Protein AF-A0A5J9WSH3-F1 (afdb_monomer_lite)

Sequence (120 aa):
MYEYEVQAMEIYSSETNKWILKESSWGTWWVLFMGRMTYLNGLLHFNIPYNAVASVDTNGESWRVTHVPPRGDDNRCVLLGASQGHLFYMDANDPCAELSIYVLEDQSSEQWTFQRTIRP

Foldseek 3Di:
DPFDFCQWDFAQDPVVRDTDIAGQPQPPDRFGAPPAWEDADQWIWGDGFQQKIWIAGRVRPDIDIAHAPPRDGDDAFPHWYDDPRKIWTWHQDPPQRKIWIWIDNDPVVSDIDTDDIDHD

InterPro domains:
  IPR055290 F-box protein At3g26010-like [PTHR35546] (8-118)

Secondary structure (DSSP, 8-state):
----B--EEEEEETTTTEEEEEE---TT---B--S-EEEETTEEEEEETTTEEEEEETTS--EEEEEPSSP-S---EEEEEEETTEEEEEEEETTTTEEEEEEE--TTTT--EEEEEE--

Organism: NCBI:txid38414

pLDDT: mean 87.15, std 9.61, range [50.91, 96.25]

Radius of gyration: 15.01 Å; chains: 1; bounding box: 34×36×44 Å

Structure (mmCIF, N/CA/C/O backbone):
data_AF-A0A5J9WSH3-F1
#
_entry.id   AF-A0A5J9WSH3-F1
#
loop_
_atom_site.group_PDB
_atom_site.id
_atom_site.type_symbol
_atom_site.label_atom_id
_atom_site.label_alt_id
_atom_site.label_comp_id
_atom_site.label_asym_id
_atom_site.label_entity_id
_atom_site.label_seq_id
_atom_site.pdbx_PDB_ins_code
_atom_site.Cartn_x
_atom_site.Cartn_y
_atom_site.Cartn_z
_atom_site.occupancy
_atom_site.B_iso_or_equiv
_atom_site.auth_seq_id
_atom_site.auth_comp_id
_atom_site.auth_asym_id
_atom_site.auth_atom_id
_atom_site.pdbx_PDB_model_num
ATOM 1 N N . MET A 1 1 ? -3.594 21.948 -8.178 1.00 51.53 1 MET A N 1
ATOM 2 C CA . MET A 1 1 ? -4.544 20.876 -7.810 1.00 51.53 1 MET A CA 1
ATOM 3 C C . MET A 1 1 ? -4.591 20.881 -6.292 1.00 51.53 1 MET A C 1
ATOM 5 O O . MET A 1 1 ? -3.526 21.029 -5.712 1.00 51.53 1 MET A O 1
ATOM 9 N N . TYR A 1 2 ? -5.759 20.869 -5.647 1.00 50.91 2 TYR A N 1
ATOM 10 C CA . TYR A 1 2 ? -5.788 20.764 -4.185 1.00 50.91 2 TYR A CA 1
ATOM 11 C C . TYR A 1 2 ? -5.362 19.342 -3.820 1.00 50.91 2 TYR A C 1
ATOM 13 O O . TYR A 1 2 ? -6.022 18.382 -4.209 1.00 50.91 2 TYR A O 1
ATOM 21 N N . GLU A 1 3 ? -4.214 19.217 -3.169 1.00 63.12 3 GLU A N 1
ATOM 22 C CA . GLU A 1 3 ? -3.707 17.949 -2.660 1.00 63.12 3 GLU A CA 1
ATOM 23 C C . GLU A 1 3 ? -4.434 17.662 -1.343 1.00 63.12 3 GLU A C 1
ATOM 25 O O . GLU A 1 3 ? -4.245 18.367 -0.353 1.00 63.12 3 GLU A O 1
ATOM 30 N N . TYR A 1 4 ? -5.349 16.689 -1.358 1.00 74.06 4 TYR A N 1
ATOM 31 C CA . TYR A 1 4 ? -6.102 16.290 -0.170 1.00 74.06 4 TYR A CA 1
ATOM 32 C C . TYR A 1 4 ? -5.399 15.119 0.510 1.00 74.06 4 TYR A C 1
ATOM 34 O O . TYR A 1 4 ? -5.387 14.000 -0.006 1.00 74.06 4 TYR A O 1
ATOM 42 N N . GLU A 1 5 ? -4.805 15.400 1.664 1.00 88.12 5 GLU A N 1
ATOM 43 C CA . GLU A 1 5 ? -4.179 14.402 2.524 1.00 88.12 5 GLU A CA 1
ATOM 44 C C . GLU A 1 5 ? -5.227 13.513 3.197 1.00 88.12 5 GLU A C 1
ATOM 46 O O . GLU A 1 5 ? -6.255 13.984 3.692 1.00 88.12 5 GLU A O 1
ATOM 51 N N . VAL A 1 6 ? -4.954 12.212 3.229 1.00 90.00 6 VAL A N 1
ATOM 52 C CA . VAL A 1 6 ? -5.768 11.226 3.937 1.00 90.00 6 VAL A CA 1
ATOM 53 C C . VAL A 1 6 ? -5.436 11.297 5.427 1.00 90.00 6 VAL A C 1
ATOM 55 O O . VAL A 1 6 ? -4.524 10.628 5.895 1.00 90.00 6 VAL A O 1
ATOM 58 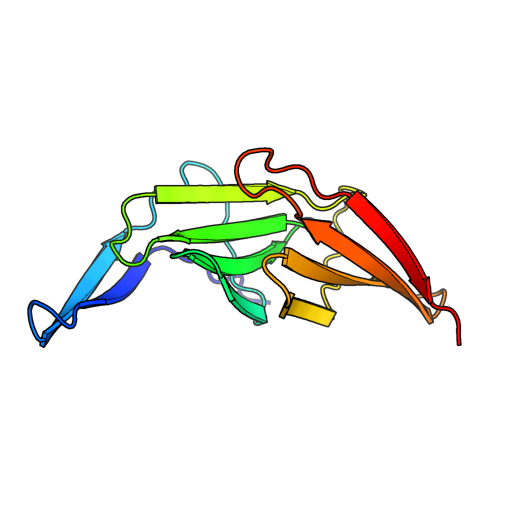N N . GLN A 1 7 ? -6.199 12.105 6.162 1.00 91.25 7 GLN A N 1
ATOM 59 C CA . GLN A 1 7 ? -6.049 12.301 7.613 1.00 91.25 7 GLN A CA 1
ATOM 60 C C . GLN A 1 7 ? -6.744 11.217 8.456 1.00 91.25 7 GLN A C 1
ATOM 62 O O . GLN A 1 7 ? -6.395 10.977 9.609 1.00 91.25 7 GLN A O 1
ATOM 67 N N . ALA A 1 8 ? -7.768 10.566 7.905 1.00 92.19 8 ALA A N 1
ATOM 68 C CA . ALA A 1 8 ? -8.513 9.514 8.585 1.00 92.19 8 ALA A CA 1
ATOM 69 C C . ALA A 1 8 ? -9.256 8.630 7.581 1.00 92.19 8 ALA A C 1
ATOM 71 O O . ALA A 1 8 ? -9.472 9.015 6.428 1.00 92.19 8 ALA A O 1
ATOM 72 N N . MET A 1 9 ? -9.672 7.452 8.038 1.00 91.94 9 MET A N 1
ATOM 73 C CA . MET A 1 9 ? -10.491 6.513 7.280 1.00 91.94 9 MET A CA 1
ATOM 74 C C . MET A 1 9 ? -11.669 6.049 8.131 1.00 91.94 9 MET A C 1
ATOM 76 O O . MET A 1 9 ? -11.507 5.708 9.301 1.00 91.94 9 MET A O 1
ATOM 80 N N . GLU A 1 10 ? -12.860 6.022 7.541 1.00 94.06 10 GLU A N 1
ATOM 81 C CA . GLU A 1 10 ? -14.012 5.356 8.142 1.00 94.06 10 GLU A CA 1
ATOM 82 C C . GLU A 1 10 ? -14.030 3.900 7.694 1.00 94.06 10 GLU A C 1
ATOM 84 O O . GLU A 1 10 ? -14.103 3.601 6.500 1.00 94.06 10 GLU A O 1
ATOM 89 N N . ILE A 1 11 ? -13.959 2.990 8.659 1.00 93.12 11 ILE A N 1
ATOM 90 C CA . ILE A 1 11 ? -13.912 1.556 8.403 1.00 93.12 11 ILE A CA 1
ATOM 91 C C . ILE A 1 11 ? -15.159 0.907 8.985 1.00 93.12 11 ILE A C 1
ATOM 93 O O . ILE A 1 11 ? -15.488 1.082 10.159 1.00 93.12 11 ILE A O 1
ATOM 97 N N . TYR A 1 12 ? -15.876 0.161 8.152 1.00 93.00 12 TYR A N 1
ATOM 98 C CA . TYR A 1 12 ? -17.063 -0.560 8.582 1.00 93.00 12 TYR A CA 1
ATOM 99 C C . TYR A 1 12 ? -16.685 -1.861 9.298 1.00 93.00 12 TYR A C 1
ATOM 101 O O . TYR A 1 12 ? -16.019 -2.723 8.727 1.00 93.00 12 TYR A O 1
ATOM 109 N N . SER A 1 13 ? -17.160 -2.027 10.533 1.00 90.94 13 SER A N 1
ATOM 110 C CA . SER A 1 13 ? -17.022 -3.254 11.318 1.00 90.94 13 SER A CA 1
ATOM 111 C C . SER A 1 13 ? -18.318 -4.058 11.259 1.00 90.94 13 SER A C 1
ATOM 113 O O . SER A 1 13 ? -19.346 -3.633 11.790 1.00 90.94 13 SER A O 1
ATOM 115 N N . SER A 1 14 ? -18.267 -5.251 10.664 1.00 90.81 14 SER A N 1
ATOM 116 C CA . SER A 1 14 ? -19.401 -6.187 10.650 1.00 90.81 14 SER A CA 1
ATOM 117 C C . SER A 1 14 ? -19.700 -6.782 12.029 1.00 90.81 14 SER A C 1
ATOM 119 O O . SER A 1 14 ? -20.832 -7.169 12.297 1.00 90.81 14 SER A O 1
ATOM 121 N N . GLU A 1 15 ? -18.707 -6.839 12.920 1.00 92.50 15 GLU A N 1
ATOM 122 C CA . GLU A 1 15 ? -18.877 -7.331 14.295 1.00 92.50 15 GLU A CA 1
ATOM 123 C C . GLU A 1 15 ? -19.760 -6.393 15.121 1.00 92.50 15 GLU A C 1
ATOM 125 O O . GLU A 1 15 ? -20.644 -6.829 15.858 1.00 92.50 15 GLU A O 1
ATOM 130 N N . THR A 1 16 ? -19.538 -5.086 14.975 1.00 93.50 16 THR A N 1
ATOM 131 C CA . THR A 1 16 ? -20.264 -4.053 15.727 1.00 93.50 16 THR A CA 1
ATOM 132 C C . THR A 1 16 ? -21.398 -3.409 14.929 1.00 93.50 16 THR A C 1
ATOM 134 O O . THR A 1 16 ? -22.196 -2.667 15.505 1.00 93.50 16 THR A O 1
ATOM 137 N N . ASN A 1 17 ? -21.490 -3.703 13.626 1.00 95.38 17 ASN A N 1
ATOM 138 C CA . ASN A 1 17 ? -22.390 -3.088 12.645 1.00 95.38 17 ASN A CA 1
ATOM 139 C C . ASN A 1 17 ? -22.298 -1.553 12.607 1.00 95.38 17 ASN A C 1
ATOM 141 O O . ASN A 1 17 ? -23.308 -0.860 12.462 1.00 95.38 17 ASN A O 1
ATOM 145 N N . LYS A 1 18 ? -21.089 -1.008 12.767 1.00 95.81 18 LYS A N 1
ATOM 146 C CA . LYS A 1 18 ? -20.834 0.438 12.834 1.00 95.81 18 LYS A CA 1
ATOM 147 C C . LYS A 1 18 ? -19.657 0.836 11.956 1.00 95.81 18 LYS A C 1
ATOM 149 O O . LYS A 1 18 ? -18.729 0.058 11.752 1.00 95.81 18 LYS A O 1
ATOM 154 N N . TRP A 1 19 ? -19.692 2.081 11.493 1.00 95.81 19 TRP A N 1
ATOM 155 C CA . TRP A 1 19 ? -18.521 2.763 10.955 1.00 95.81 19 TRP A CA 1
ATOM 156 C C . TRP A 1 19 ? -17.665 3.270 12.111 1.00 95.81 19 TRP A C 1
ATOM 158 O O . TRP A 1 19 ? -18.178 3.868 13.059 1.00 95.81 19 TRP A O 1
ATOM 168 N N . ILE A 1 20 ? -16.370 2.992 12.043 1.00 94.31 20 ILE A N 1
ATOM 169 C CA . ILE A 1 20 ? -15.380 3.391 13.036 1.00 94.31 20 ILE A CA 1
ATOM 170 C C . ILE A 1 20 ? -14.406 4.328 12.337 1.00 94.31 20 ILE A C 1
ATOM 172 O O . ILE A 1 20 ? -13.747 3.937 11.375 1.00 94.31 20 ILE A O 1
ATOM 176 N N . LEU A 1 21 ? -14.321 5.565 12.820 1.00 95.06 21 LEU A N 1
ATOM 177 C CA . LEU A 1 21 ? -13.325 6.518 12.351 1.00 95.06 21 LEU A CA 1
ATOM 178 C C . LEU A 1 21 ? -11.960 6.150 12.941 1.00 95.06 21 LEU A C 1
ATOM 180 O O . LEU A 1 21 ? -11.822 6.000 14.158 1.00 95.06 21 LEU A O 1
ATOM 184 N N . LYS A 1 22 ? -10.958 6.011 12.077 1.00 94.19 22 LYS A N 1
ATOM 185 C CA . LYS A 1 22 ? -9.566 5.751 12.440 1.00 94.19 22 LYS A CA 1
ATOM 186 C C . LYS A 1 22 ? -8.693 6.852 11.865 1.00 94.19 22 LYS A C 1
ATOM 188 O O . LYS A 1 22 ? -8.640 7.029 10.650 1.00 94.19 22 LYS A O 1
ATOM 193 N N . GLU A 1 23 ? -8.027 7.593 12.740 1.00 93.31 23 GLU A N 1
ATOM 194 C CA . GLU A 1 23 ? -7.030 8.579 12.327 1.00 93.31 23 GLU A CA 1
ATOM 195 C C . GLU A 1 23 ? -5.856 7.871 11.654 1.00 93.31 23 GLU A C 1
ATOM 197 O O . GLU A 1 23 ? -5.426 6.792 12.080 1.00 93.31 23 GLU A O 1
ATOM 202 N N . SER A 1 24 ? -5.348 8.467 10.579 1.00 89.19 24 SER A N 1
ATOM 203 C CA . SER A 1 24 ? -4.215 7.904 9.866 1.00 89.19 24 SER A CA 1
ATOM 204 C C . SER A 1 24 ? -2.991 7.880 10.769 1.00 89.19 24 SER A C 1
ATOM 206 O O . SER A 1 24 ? -2.573 8.914 11.285 1.00 89.19 24 SER A O 1
ATOM 208 N N . SER A 1 25 ? -2.369 6.713 10.900 1.00 90.81 25 SER A N 1
ATOM 209 C CA . SER A 1 25 ? -1.097 6.561 11.619 1.00 90.81 25 SER A CA 1
ATOM 210 C C . SER A 1 25 ? 0.064 6.332 10.656 1.00 90.81 25 SER A C 1
ATOM 212 O O . SER A 1 25 ? 1.023 5.627 10.952 1.00 90.81 25 SER A O 1
ATOM 214 N N . TRP A 1 26 ? -0.020 6.982 9.494 1.00 87.31 26 TRP A N 1
ATOM 215 C CA . TRP A 1 26 ? 0.998 6.986 8.451 1.00 87.31 26 TRP A CA 1
ATOM 216 C C . TRP A 1 26 ? 2.307 7.680 8.860 1.00 87.31 26 TRP A C 1
ATOM 218 O O . TRP A 1 26 ? 3.263 7.692 8.096 1.00 87.31 26 TRP A O 1
ATOM 228 N N . GLY A 1 27 ? 2.393 8.245 10.065 1.00 81.69 27 GLY A N 1
ATOM 229 C CA . GLY A 1 27 ? 3.578 8.957 10.533 1.00 81.69 27 GLY A CA 1
ATOM 230 C C . GLY A 1 27 ? 3.790 10.257 9.757 1.00 81.69 27 GLY A C 1
ATOM 231 O O . GLY A 1 27 ? 2.869 11.049 9.610 1.00 81.69 27 GLY A O 1
ATOM 232 N N . THR A 1 28 ? 5.011 10.489 9.273 1.00 77.38 28 THR A N 1
ATOM 233 C CA . THR A 1 28 ? 5.388 11.711 8.538 1.00 77.38 28 THR A CA 1
ATOM 234 C C . THR A 1 28 ? 5.124 11.625 7.032 1.00 77.38 28 THR A C 1
ATOM 236 O O . THR A 1 28 ? 5.580 12.490 6.285 1.00 77.38 28 THR A O 1
ATOM 239 N N . TRP A 1 29 ? 4.475 10.560 6.558 1.00 80.19 29 TRP A N 1
ATOM 240 C CA . TRP A 1 29 ? 4.215 10.363 5.135 1.00 80.19 29 TRP A CA 1
ATOM 241 C C . TRP A 1 29 ? 2.999 11.174 4.685 1.00 80.19 29 TRP A C 1
ATOM 243 O O . TRP A 1 29 ? 1.900 10.973 5.194 1.00 80.19 29 TRP A O 1
ATOM 253 N N . TRP A 1 30 ? 3.181 12.025 3.671 1.00 81.75 30 TRP A N 1
ATOM 254 C CA . TRP A 1 30 ? 2.070 12.681 2.979 1.00 81.75 30 TRP A CA 1
ATOM 255 C C . TRP A 1 30 ? 1.320 11.673 2.111 1.00 81.75 30 TRP A C 1
ATOM 257 O O . TRP A 1 30 ? 1.696 11.384 0.972 1.00 81.75 30 TRP A O 1
ATOM 267 N N . VAL A 1 31 ? 0.253 11.116 2.671 1.00 90.06 31 VAL A N 1
ATOM 268 C CA . VAL A 1 31 ? -0.581 10.122 1.999 1.00 90.06 31 VAL A CA 1
ATOM 269 C C . VAL A 1 31 ? -1.693 10.835 1.240 1.00 90.06 31 VAL A C 1
ATOM 271 O O . VAL A 1 31 ? -2.689 11.266 1.814 1.00 90.06 31 VAL A O 1
ATOM 274 N N . LEU A 1 32 ? -1.513 10.956 -0.074 1.00 90.38 32 LEU A N 1
ATOM 275 C CA . LEU A 1 32 ? -2.479 11.558 -0.994 1.00 90.38 32 LEU A CA 1
ATOM 276 C C . LEU A 1 32 ? -3.149 10.452 -1.813 1.00 90.38 32 LEU A C 1
ATOM 278 O O . LEU A 1 32 ? -2.478 9.746 -2.565 1.00 90.38 32 LEU A O 1
ATOM 282 N N . PHE A 1 33 ? -4.467 10.287 -1.683 1.00 89.56 33 PHE A N 1
ATOM 283 C CA . PHE A 1 33 ? -5.186 9.275 -2.459 1.00 89.56 33 PHE A CA 1
ATOM 284 C C . PHE A 1 33 ? -5.283 9.686 -3.929 1.00 89.56 33 PHE A C 1
ATOM 286 O O . PHE A 1 33 ? -5.855 10.723 -4.264 1.00 89.56 33 PHE A O 1
ATOM 293 N N . MET A 1 34 ? -4.760 8.842 -4.818 1.00 87.62 34 MET A N 1
ATOM 294 C CA . MET A 1 34 ? -4.664 9.139 -6.252 1.00 87.62 34 MET A CA 1
ATOM 295 C C . MET A 1 34 ? -5.686 8.361 -7.101 1.00 87.62 34 MET A C 1
ATOM 297 O O . MET A 1 34 ? -5.591 8.321 -8.328 1.00 87.62 34 MET A O 1
ATOM 301 N N . GLY A 1 35 ? -6.707 7.773 -6.468 1.00 88.44 35 GLY A N 1
ATOM 302 C CA . GLY A 1 35 ? -7.876 7.234 -7.167 1.00 88.44 35 GLY A CA 1
ATOM 303 C C . GLY A 1 35 ? -7.782 5.771 -7.606 1.00 88.44 35 GLY A C 1
ATOM 304 O O . GLY A 1 35 ? -8.678 5.310 -8.318 1.00 88.44 35 GLY A O 1
ATOM 305 N N . ARG A 1 36 ? -6.733 5.024 -7.237 1.00 92.00 36 ARG A N 1
ATOM 306 C CA . ARG A 1 36 ? -6.645 3.569 -7.456 1.00 92.00 36 ARG A CA 1
ATOM 307 C C . ARG A 1 36 ? -6.535 2.853 -6.125 1.00 92.00 36 ARG A C 1
ATOM 309 O O . ARG A 1 36 ? -5.688 3.196 -5.308 1.00 92.00 36 ARG A O 1
ATOM 316 N N . MET A 1 37 ? -7.377 1.844 -5.929 1.00 94.56 37 MET A N 1
ATOM 317 C CA . MET A 1 37 ? -7.358 1.012 -4.734 1.00 94.56 37 MET A CA 1
ATOM 318 C C . MET A 1 37 ? -7.753 -0.426 -5.046 1.00 94.56 37 MET A C 1
ATOM 320 O O . MET A 1 37 ? -8.498 -0.684 -5.990 1.00 94.56 37 MET A O 1
ATOM 324 N N . THR A 1 38 ? -7.273 -1.351 -4.228 1.00 96.25 38 THR A N 1
ATOM 325 C CA . THR A 1 38 ? -7.630 -2.767 -4.286 1.00 96.25 38 THR A CA 1
ATOM 326 C C . THR A 1 38 ? -7.501 -3.389 -2.904 1.00 96.25 38 THR A C 1
ATOM 328 O O . THR A 1 38 ? -6.748 -2.904 -2.062 1.00 96.25 38 THR A O 1
ATOM 331 N N . TYR A 1 39 ? -8.214 -4.485 -2.677 1.00 94.69 39 TYR A N 1
ATOM 332 C CA . TYR A 1 39 ? -8.129 -5.251 -1.440 1.00 94.69 39 TYR A CA 1
ATOM 333 C C . TYR A 1 39 ? -7.356 -6.551 -1.667 1.00 94.69 39 TYR A C 1
ATOM 335 O O . TYR A 1 39 ? -7.597 -7.240 -2.661 1.00 94.69 39 TYR A O 1
ATOM 343 N N . LEU A 1 40 ? -6.433 -6.886 -0.765 1.00 94.69 40 LEU A N 1
ATOM 344 C CA . LEU A 1 40 ? -5.668 -8.134 -0.800 1.00 94.69 40 LEU A CA 1
ATOM 345 C C . LEU A 1 40 ? -5.139 -8.479 0.599 1.00 94.69 40 LEU A C 1
ATOM 347 O O . LEU A 1 40 ? -4.645 -7.610 1.306 1.00 94.69 40 LEU A O 1
ATOM 351 N N . ASN A 1 41 ? -5.207 -9.756 0.988 1.00 91.06 41 ASN A N 1
ATOM 352 C CA . ASN A 1 41 ? -4.619 -10.293 2.227 1.00 91.06 41 ASN A CA 1
ATOM 353 C C . ASN A 1 41 ? -4.933 -9.484 3.503 1.00 91.06 41 ASN A C 1
ATOM 355 O O . ASN A 1 41 ? -4.051 -9.250 4.324 1.00 91.06 41 ASN A O 1
ATOM 359 N N . GLY A 1 42 ? -6.186 -9.056 3.682 1.00 91.56 42 GLY A N 1
ATOM 360 C CA . GLY A 1 42 ? -6.588 -8.329 4.893 1.00 91.56 42 GLY A CA 1
ATOM 361 C C . GLY A 1 42 ? -6.372 -6.818 4.834 1.00 91.56 42 GLY A C 1
ATOM 362 O O . GLY A 1 42 ? -6.672 -6.133 5.808 1.00 91.56 42 GLY A O 1
ATOM 363 N N . LEU A 1 43 ? -5.871 -6.288 3.716 1.00 94.06 43 LEU A N 1
ATOM 364 C CA . LEU A 1 43 ? -5.458 -4.895 3.611 1.00 94.06 43 LEU A CA 1
ATOM 365 C C . LEU A 1 43 ? -6.095 -4.203 2.413 1.00 94.06 43 LEU A C 1
ATOM 367 O O . LEU A 1 43 ? -6.220 -4.765 1.321 1.00 94.06 43 LEU A O 1
ATOM 371 N N . LEU A 1 44 ? -6.452 -2.942 2.619 1.00 95.00 44 LEU A N 1
ATOM 372 C CA . LEU A 1 44 ? -6.768 -2.009 1.554 1.00 95.00 44 LEU A CA 1
ATOM 373 C C . LEU A 1 44 ? -5.472 -1.348 1.089 1.00 95.00 44 LEU A C 1
ATOM 375 O O . LEU A 1 44 ? -4.813 -0.664 1.867 1.00 95.00 44 LEU A O 1
ATOM 379 N N . HIS A 1 45 ? -5.142 -1.524 -0.183 1.00 95.25 45 HIS A N 1
ATOM 380 C CA . HIS A 1 45 ? -4.003 -0.900 -0.843 1.00 95.25 45 HIS A CA 1
ATOM 381 C C . HIS A 1 45 ? -4.490 0.219 -1.753 1.00 95.25 45 HIS A C 1
ATOM 383 O O . HIS A 1 45 ? -5.462 0.024 -2.485 1.00 95.25 45 HIS A O 1
ATOM 389 N N . PHE A 1 46 ? -3.806 1.358 -1.773 1.00 94.19 46 PHE A N 1
ATOM 390 C CA . PHE A 1 46 ? -4.100 2.439 -2.707 1.00 94.19 46 PHE A CA 1
ATOM 391 C C . PHE A 1 46 ? -2.848 3.194 -3.144 1.00 94.19 46 PHE A C 1
ATOM 393 O O . PHE A 1 46 ? -1.860 3.271 -2.411 1.00 94.19 46 PHE A O 1
ATOM 400 N N . ASN A 1 47 ? -2.879 3.729 -4.365 1.00 92.69 47 ASN A N 1
ATOM 401 C CA . ASN A 1 47 ? -1.736 4.447 -4.911 1.00 92.69 47 ASN A CA 1
ATOM 402 C C . ASN A 1 47 ? -1.636 5.856 -4.314 1.00 92.69 47 ASN A C 1
ATOM 404 O O . ASN A 1 47 ? -2.641 6.552 -4.130 1.00 92.69 47 ASN A O 1
ATOM 408 N N . ILE A 1 48 ? -0.399 6.257 -4.047 1.00 91.12 48 ILE A N 1
ATOM 409 C CA . ILE A 1 48 ? -0.019 7.587 -3.574 1.00 91.12 48 ILE A CA 1
ATOM 410 C C . ILE A 1 48 ? 1.079 8.153 -4.499 1.00 91.12 48 ILE A C 1
ATOM 412 O O . ILE A 1 48 ? 1.566 7.428 -5.373 1.00 91.12 48 ILE A O 1
ATOM 416 N N . PRO A 1 49 ? 1.458 9.436 -4.374 1.00 87.56 49 PRO A N 1
ATOM 417 C CA . PRO A 1 49 ? 2.559 10.021 -5.136 1.00 87.56 49 PRO A CA 1
ATOM 418 C C . PRO A 1 49 ? 3.896 9.300 -4.953 1.00 87.56 49 PRO A C 1
ATOM 420 O O . PRO A 1 49 ? 4.074 8.494 -4.041 1.00 87.56 49 PRO A O 1
ATOM 423 N N . TYR A 1 50 ? 4.856 9.652 -5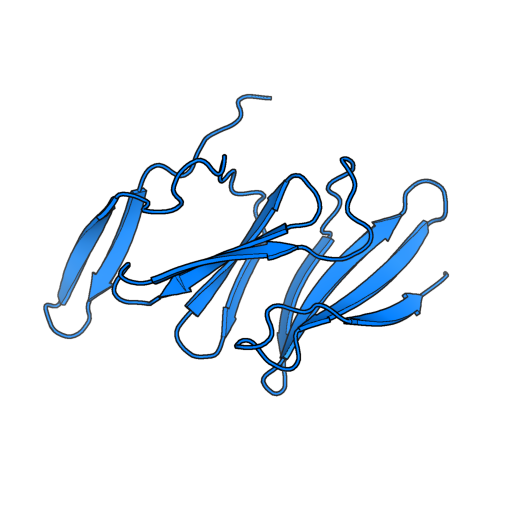.808 1.00 86.31 50 TYR A N 1
ATOM 424 C CA . TYR A 1 50 ? 6.239 9.173 -5.739 1.00 86.31 50 TYR A CA 1
ATOM 425 C C . TYR A 1 50 ? 6.399 7.654 -5.921 1.00 86.31 50 TYR A C 1
ATOM 427 O O . TYR A 1 50 ? 7.214 7.022 -5.239 1.00 86.31 50 TYR A O 1
ATOM 435 N N . ASN A 1 51 ? 5.603 7.067 -6.829 1.00 88.81 51 ASN A N 1
ATOM 436 C CA . ASN A 1 51 ? 5.568 5.629 -7.110 1.00 88.81 51 ASN A CA 1
ATOM 437 C C . ASN A 1 51 ? 5.486 4.803 -5.827 1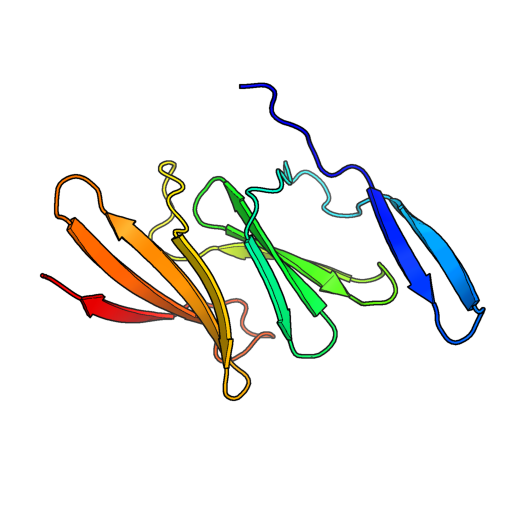.00 88.81 51 ASN A C 1
ATOM 439 O O . ASN A 1 51 ? 6.347 3.975 -5.533 1.00 88.81 51 ASN A O 1
ATOM 443 N N . ALA A 1 52 ? 4.463 5.069 -5.021 1.00 90.56 52 ALA A N 1
ATOM 444 C CA . ALA A 1 52 ? 4.269 4.382 -3.760 1.00 90.56 52 ALA A CA 1
ATOM 445 C C . ALA A 1 52 ? 2.823 3.923 -3.570 1.00 90.56 52 ALA A C 1
ATOM 447 O O . ALA A 1 52 ? 1.876 4.409 -4.195 1.00 90.56 52 ALA A O 1
ATOM 448 N N . VAL A 1 53 ? 2.672 2.940 -2.691 1.00 93.31 53 VAL A N 1
ATOM 449 C CA . VAL A 1 53 ? 1.397 2.329 -2.332 1.00 93.31 53 VAL A CA 1
ATOM 450 C C . VAL A 1 53 ? 1.265 2.348 -0.819 1.00 93.31 53 VAL A C 1
ATOM 452 O O . VAL A 1 53 ? 2.083 1.760 -0.107 1.00 93.31 53 VAL A O 1
ATOM 455 N N . ALA A 1 54 ? 0.213 3.003 -0.339 1.00 94.38 54 ALA A N 1
ATOM 456 C CA . ALA A 1 54 ? -0.205 2.959 1.052 1.00 94.38 54 ALA A CA 1
ATOM 457 C C . ALA A 1 54 ? -1.130 1.752 1.270 1.00 94.38 54 ALA A C 1
ATOM 459 O O . ALA A 1 54 ? -1.954 1.426 0.416 1.00 94.38 54 ALA A O 1
ATOM 460 N N . SER A 1 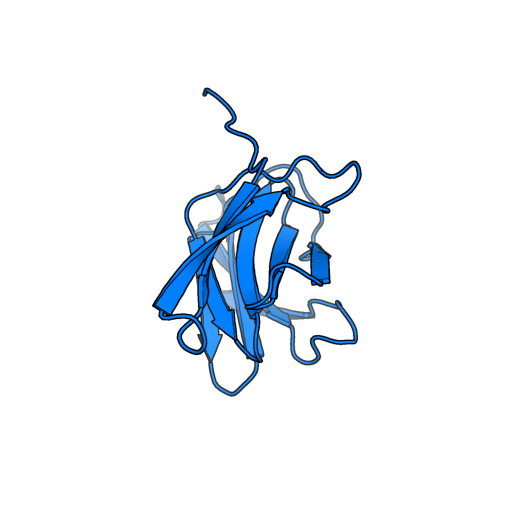55 ? -0.970 1.066 2.401 1.00 94.88 55 SER A N 1
ATOM 461 C CA . SER A 1 55 ? -1.761 -0.108 2.792 1.00 94.88 55 SER A CA 1
ATOM 462 C C . SER A 1 55 ? -2.243 -0.069 4.248 1.00 94.88 55 SER A C 1
ATOM 464 O O . SER A 1 55 ? -1.421 -0.019 5.162 1.00 94.88 55 SER A O 1
ATOM 466 N N . VAL A 1 56 ? -3.548 -0.182 4.478 1.00 94.31 56 VAL A N 1
ATOM 467 C CA . VAL A 1 56 ? -4.154 -0.196 5.823 1.00 94.31 56 VAL A CA 1
ATOM 468 C C . VAL A 1 56 ? -4.940 -1.482 6.064 1.00 94.31 56 VAL A C 1
ATOM 470 O O . VAL A 1 56 ? -5.555 -2.001 5.131 1.00 94.31 56 VAL A O 1
ATOM 473 N N . ASP A 1 57 ? -4.933 -2.012 7.288 1.00 93.69 57 ASP A N 1
ATOM 474 C CA . ASP A 1 57 ? -5.767 -3.173 7.639 1.00 93.69 57 ASP A CA 1
ATOM 475 C C . ASP A 1 57 ? -7.230 -2.820 7.910 1.00 93.69 57 ASP A C 1
ATOM 477 O O . ASP A 1 57 ? -7.614 -1.661 8.069 1.00 93.69 57 ASP A O 1
ATOM 481 N N . THR A 1 58 ? -8.073 -3.850 7.956 1.00 90.19 58 THR A N 1
ATOM 482 C CA . THR A 1 58 ? -9.518 -3.710 8.190 1.00 90.19 58 THR A CA 1
ATOM 483 C C . THR A 1 58 ? -9.887 -3.191 9.579 1.00 90.19 58 THR A C 1
ATOM 485 O O . THR A 1 58 ? -11.056 -2.906 9.816 1.00 90.19 58 THR A O 1
ATOM 488 N N . ASN A 1 59 ? -8.936 -3.073 10.500 1.00 91.12 59 ASN A N 1
ATOM 489 C CA . ASN A 1 59 ? -9.142 -2.513 11.833 1.00 91.12 59 ASN A CA 1
ATOM 490 C C . ASN A 1 59 ? -8.542 -1.099 11.963 1.00 91.12 59 ASN A C 1
ATOM 492 O O . ASN A 1 59 ? -8.767 -0.426 12.976 1.00 91.12 59 ASN A O 1
ATOM 496 N N . GLY A 1 60 ? -7.797 -0.629 10.956 1.00 91.44 60 GLY A N 1
ATOM 497 C CA . GLY A 1 60 ? -7.020 0.606 11.001 1.00 91.44 60 GLY A CA 1
ATOM 498 C C . GLY A 1 60 ? -5.901 0.566 12.043 1.00 91.44 60 GLY A C 1
ATOM 499 O O . GLY A 1 60 ? -5.657 1.578 12.703 1.00 91.44 60 GLY A O 1
ATOM 500 N N . GLU A 1 61 ? -5.275 -0.591 12.262 1.00 91.75 61 GLU A N 1
ATOM 501 C CA . GLU A 1 61 ? -4.238 -0.789 13.293 1.00 91.75 61 GLU A CA 1
ATOM 502 C C . GLU A 1 61 ? -2.820 -0.795 12.707 1.00 91.75 61 GLU A C 1
ATOM 504 O O . GLU A 1 61 ? -1.879 -0.297 13.326 1.00 91.75 61 GLU A O 1
ATOM 509 N N . SER A 1 62 ? -2.673 -1.294 11.486 1.00 91.56 62 SER A N 1
ATOM 510 C CA . SER A 1 62 ? -1.440 -1.357 10.717 1.00 91.56 62 SER A CA 1
ATOM 511 C C . SER A 1 62 ? -1.532 -0.460 9.492 1.00 91.56 62 SER A C 1
ATOM 513 O O . SER A 1 62 ? -2.477 -0.540 8.705 1.00 91.56 62 SER A O 1
ATOM 515 N N . TRP A 1 63 ? -0.514 0.381 9.333 1.00 92.44 63 TRP A N 1
ATOM 516 C CA . TRP A 1 63 ? -0.392 1.364 8.267 1.00 92.44 63 TRP A CA 1
ATOM 517 C C . TRP A 1 63 ? 1.039 1.263 7.709 1.00 92.44 63 TRP A C 1
ATOM 519 O O . TRP A 1 63 ? 2.001 1.548 8.420 1.00 92.44 63 TRP A O 1
ATOM 529 N N . ARG A 1 64 ? 1.202 0.820 6.452 1.00 91.88 64 ARG A N 1
ATOM 530 C CA . ARG A 1 64 ? 2.511 0.703 5.751 1.00 91.88 64 ARG A CA 1
ATOM 531 C C . ARG A 1 64 ? 2.587 1.268 4.318 1.00 91.88 64 ARG A C 1
ATOM 533 O O . ARG A 1 64 ? 1.651 1.135 3.526 1.00 91.88 64 ARG A O 1
ATOM 540 N N . VAL A 1 65 ? 3.688 1.956 4.016 1.00 92.62 65 VAL A N 1
ATOM 541 C CA . VAL A 1 65 ? 3.962 2.543 2.697 1.00 92.62 65 VAL A CA 1
ATOM 542 C C . VAL A 1 65 ? 5.047 1.714 2.033 1.00 92.62 65 VAL A C 1
ATOM 544 O O . VAL A 1 65 ? 6.120 1.533 2.597 1.00 92.62 65 VAL A O 1
ATOM 547 N N . THR A 1 66 ? 4.775 1.238 0.822 1.00 92.44 66 THR A N 1
ATOM 548 C CA . THR A 1 66 ? 5.747 0.498 0.008 1.00 92.44 66 THR A CA 1
ATOM 549 C C . THR A 1 66 ? 6.072 1.285 -1.254 1.00 92.44 66 THR A C 1
ATOM 551 O O . THR A 1 66 ? 5.197 1.943 -1.816 1.00 92.44 66 THR A O 1
ATOM 554 N N . HIS A 1 67 ? 7.326 1.232 -1.700 1.00 90.50 67 HIS A N 1
ATOM 555 C CA . HIS A 1 67 ? 7.783 1.961 -2.883 1.00 90.50 67 HIS A CA 1
ATOM 556 C C . HIS A 1 67 ? 7.946 1.027 -4.076 1.00 90.50 67 HIS A C 1
ATOM 558 O O . HIS A 1 67 ? 8.607 -0.008 -3.979 1.00 90.50 67 HIS A O 1
ATOM 564 N N . VAL A 1 68 ? 7.409 1.448 -5.213 1.00 90.75 68 VAL A N 1
ATOM 565 C CA . VAL A 1 68 ? 7.533 0.784 -6.504 1.00 90.75 68 VAL A CA 1
ATOM 566 C C . VAL A 1 68 ? 8.741 1.376 -7.242 1.00 90.75 68 VAL A C 1
ATOM 568 O O . VAL A 1 68 ? 8.845 2.597 -7.370 1.00 90.75 68 VAL A O 1
ATOM 571 N N . PRO A 1 69 ? 9.704 0.560 -7.698 1.00 86.06 69 PRO A N 1
ATOM 572 C CA . PRO A 1 69 ? 10.812 1.044 -8.510 1.00 86.06 69 PRO A CA 1
ATOM 573 C C . PRO A 1 69 ? 10.342 1.380 -9.940 1.00 86.06 69 PRO A C 1
ATOM 575 O O . PRO A 1 69 ? 9.416 0.745 -10.419 1.00 86.06 69 PRO A O 1
ATOM 578 N N . PRO A 1 70 ? 11.004 2.295 -10.666 1.00 79.25 70 PRO A N 1
ATOM 579 C CA . PRO A 1 70 ? 11.956 3.258 -10.137 1.00 79.25 70 PRO A CA 1
ATOM 580 C C . PRO A 1 70 ? 11.240 4.268 -9.232 1.00 79.25 70 PRO A C 1
ATOM 582 O O . PRO A 1 70 ? 10.133 4.719 -9.523 1.00 79.25 70 PRO A O 1
ATOM 585 N N . ARG A 1 71 ? 11.903 4.657 -8.139 1.00 72.31 71 ARG A N 1
ATOM 586 C CA . ARG A 1 71 ? 11.442 5.798 -7.344 1.00 72.31 71 ARG A CA 1
ATOM 587 C C . ARG A 1 71 ? 11.550 7.041 -8.220 1.00 72.31 71 ARG A C 1
ATOM 589 O O . ARG A 1 71 ? 12.621 7.302 -8.765 1.00 72.31 71 ARG A O 1
ATOM 596 N N . GLY A 1 72 ? 10.461 7.772 -8.371 1.00 67.19 72 GLY A N 1
ATOM 597 C CA . GLY A 1 72 ? 10.416 8.945 -9.227 1.00 67.19 72 GLY A CA 1
ATOM 598 C C . GLY A 1 72 ? 9.202 9.799 -8.918 1.00 67.19 72 GLY A C 1
ATOM 599 O O . GLY A 1 72 ? 8.255 9.332 -8.291 1.00 67.19 72 GLY A O 1
ATOM 600 N N . ASP A 1 73 ? 9.259 11.049 -9.363 1.00 64.69 73 ASP A N 1
ATOM 601 C CA . ASP A 1 73 ? 8.261 12.067 -9.032 1.00 64.69 73 ASP A CA 1
ATOM 602 C C . ASP A 1 73 ? 7.068 12.080 -10.007 1.00 64.69 73 ASP A C 1
ATOM 604 O O . ASP A 1 73 ? 6.051 12.710 -9.723 1.00 64.69 73 ASP A O 1
ATOM 608 N N . ASP A 1 74 ? 7.161 11.370 -11.140 1.00 67.25 74 ASP A N 1
ATOM 609 C CA . ASP A 1 74 ? 6.075 11.272 -12.124 1.00 67.25 74 ASP A CA 1
ATOM 610 C C . ASP A 1 74 ? 5.149 10.104 -11.756 1.00 67.25 74 ASP A C 1
ATOM 612 O O . ASP A 1 74 ? 5.421 8.943 -12.057 1.00 67.25 74 ASP A O 1
ATOM 616 N N . ASN A 1 75 ? 4.074 10.408 -11.025 1.00 65.25 75 ASN A N 1
ATOM 617 C CA . ASN A 1 75 ? 3.088 9.409 -10.632 1.00 65.25 75 ASN A CA 1
ATOM 618 C C . ASN A 1 75 ? 2.081 9.168 -11.760 1.00 65.25 75 ASN A C 1
ATOM 620 O O . ASN A 1 75 ? 1.122 9.932 -11.918 1.00 65.25 75 ASN A O 1
ATOM 624 N N . ARG A 1 76 ? 2.251 8.070 -12.501 1.00 76.50 76 ARG A N 1
ATOM 625 C CA . ARG A 1 76 ? 1.299 7.640 -13.537 1.00 76.50 76 ARG A CA 1
ATOM 626 C C . ARG A 1 76 ? 0.857 6.203 -13.358 1.00 76.50 76 ARG A C 1
ATOM 628 O O . ARG A 1 76 ? 0.704 5.457 -14.327 1.00 76.50 76 ARG A O 1
ATOM 635 N N . CYS A 1 77 ? 0.544 5.848 -12.112 1.00 84.19 77 CYS A N 1
ATOM 636 C CA . CYS A 1 77 ? -0.172 4.616 -11.820 1.00 84.19 77 CYS A CA 1
ATOM 637 C C . CYS A 1 77 ? -1.492 4.577 -12.607 1.00 84.19 77 CYS A C 1
ATOM 639 O O . CYS A 1 77 ? -2.486 5.219 -12.248 1.00 84.19 77 CYS A O 1
ATOM 641 N N . VAL A 1 78 ? -1.516 3.803 -13.688 1.00 87.81 78 VAL A N 1
ATOM 642 C CA . VAL A 1 78 ? -2.736 3.593 -14.471 1.00 87.81 78 VAL A CA 1
ATOM 643 C C . VAL A 1 78 ? -3.621 2.555 -13.801 1.00 87.81 78 VAL A C 1
ATOM 645 O O . VAL A 1 78 ? -4.851 2.675 -13.842 1.00 87.81 78 VAL A O 1
ATOM 648 N N . LEU A 1 79 ? -3.005 1.583 -13.121 1.00 90.44 79 LEU A N 1
ATOM 649 C CA . LEU A 1 79 ? -3.700 0.522 -12.413 1.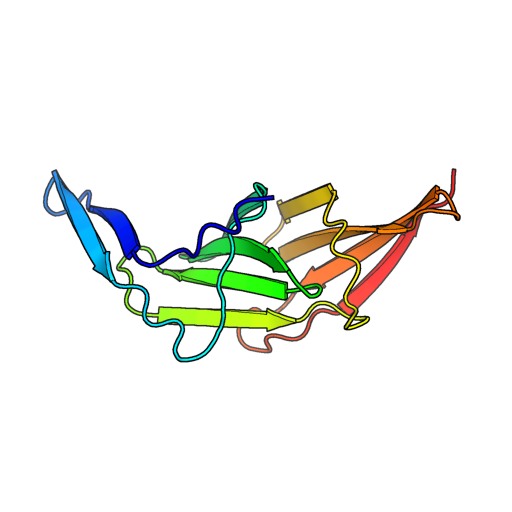00 90.44 79 LEU A CA 1
ATOM 650 C C . LEU A 1 79 ? -2.944 0.087 -11.157 1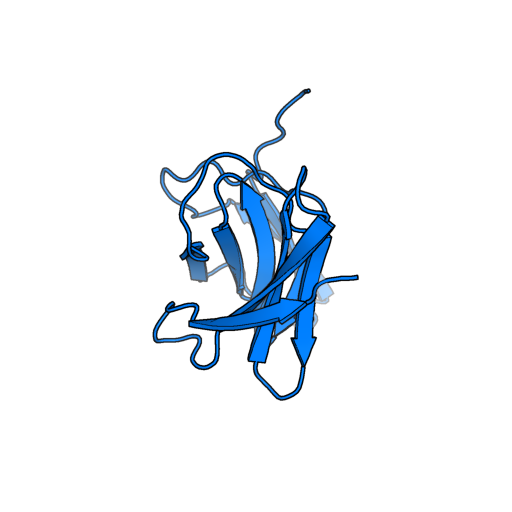.00 90.44 79 LEU A C 1
ATOM 652 O O . LEU A 1 79 ? -1.748 -0.194 -11.197 1.00 90.44 79 LEU A O 1
ATOM 656 N N . LEU A 1 80 ? -3.712 -0.072 -10.081 1.00 94.88 80 LEU A N 1
ATOM 657 C CA . LEU A 1 80 ? -3.355 -0.861 -8.912 1.00 94.88 80 LEU A CA 1
ATOM 658 C C . LEU A 1 80 ? -4.412 -1.957 -8.762 1.00 94.88 80 LEU A C 1
ATOM 660 O O . LEU A 1 80 ? -5.605 -1.651 -8.720 1.00 94.88 80 LEU A O 1
ATOM 664 N N . GLY A 1 81 ? -3.997 -3.218 -8.715 1.00 95.12 81 GLY A N 1
ATOM 665 C CA . GLY A 1 81 ? -4.923 -4.350 -8.677 1.00 95.12 81 GLY A CA 1
ATOM 666 C C . GLY A 1 81 ? -4.318 -5.575 -8.014 1.00 95.12 81 GLY A C 1
ATOM 667 O O . GLY A 1 81 ? -3.115 -5.637 -7.793 1.00 95.12 81 GLY A O 1
ATOM 668 N N . ALA A 1 82 ? -5.157 -6.551 -7.690 1.00 94.94 82 ALA A N 1
ATOM 669 C CA . ALA A 1 82 ? -4.735 -7.786 -7.046 1.00 94.94 82 ALA A CA 1
ATOM 670 C C . ALA A 1 82 ? -5.210 -9.007 -7.839 1.00 94.94 82 ALA A C 1
ATOM 672 O O . ALA A 1 82 ? -6.348 -9.048 -8.310 1.00 94.94 82 ALA A O 1
ATOM 673 N N . SER A 1 83 ? -4.342 -10.007 -7.990 1.00 93.56 83 SER A N 1
ATOM 674 C CA . SER A 1 83 ? -4.677 -11.284 -8.631 1.00 93.56 83 SER A CA 1
ATOM 675 C C . SER A 1 83 ? -3.739 -12.390 -8.152 1.00 93.56 83 SER A C 1
ATOM 677 O O . SER A 1 83 ? -2.560 -12.151 -7.921 1.00 93.56 83 SER A O 1
ATOM 679 N N . GLN A 1 84 ? -4.256 -13.611 -7.995 1.00 92.25 84 GLN A N 1
ATOM 680 C CA . GLN A 1 84 ? -3.465 -14.791 -7.602 1.00 92.25 84 GLN A CA 1
ATOM 681 C C . GLN A 1 84 ? -2.610 -14.595 -6.333 1.00 92.25 84 GLN A C 1
ATOM 683 O O . GLN A 1 84 ? -1.533 -15.166 -6.221 1.00 92.25 84 GLN A O 1
ATOM 688 N N . GLY A 1 85 ? -3.080 -13.788 -5.376 1.00 91.38 85 GLY A N 1
ATOM 689 C CA . GLY A 1 85 ? -2.342 -13.506 -4.139 1.00 91.38 85 GLY A CA 1
ATOM 690 C C . GLY A 1 85 ? -1.292 -12.395 -4.248 1.00 91.38 85 GLY A C 1
ATOM 691 O O . GLY A 1 85 ? -0.705 -12.036 -3.233 1.00 91.38 85 GLY A O 1
ATOM 692 N N . HIS A 1 86 ? -1.099 -11.817 -5.435 1.00 93.25 86 HIS A N 1
ATOM 693 C CA . HIS A 1 86 ? -0.098 -10.786 -5.694 1.00 93.25 86 HIS A CA 1
ATOM 694 C C . HIS A 1 86 ? -0.736 -9.426 -5.966 1.00 93.25 86 HIS A C 1
ATOM 696 O O . HIS A 1 86 ? -1.845 -9.333 -6.509 1.00 93.25 86 HIS A O 1
ATOM 702 N N . LEU A 1 87 ? -0.011 -8.366 -5.615 1.00 95.44 87 LEU A N 1
ATOM 703 C CA . LEU A 1 87 ? -0.386 -6.992 -5.926 1.00 95.44 87 LEU A CA 1
ATOM 704 C C . LEU A 1 87 ? 0.340 -6.544 -7.197 1.00 95.44 87 LEU A C 1
ATOM 706 O O . LEU A 1 87 ? 1.541 -6.760 -7.333 1.00 95.44 87 LEU A O 1
ATOM 710 N N . PHE A 1 88 ? -0.385 -5.911 -8.110 1.00 94.88 88 PHE A N 1
ATOM 711 C CA . PHE A 1 88 ? 0.107 -5.426 -9.393 1.00 94.88 88 PHE A CA 1
ATOM 712 C C . PHE A 1 88 ? 0.020 -3.911 -9.438 1.00 94.88 88 PHE A C 1
ATOM 714 O O . PHE A 1 88 ? -1.044 -3.339 -9.189 1.00 94.88 88 PHE A O 1
ATOM 721 N N . TYR A 1 89 ? 1.122 -3.283 -9.825 1.00 93.38 89 TYR A N 1
ATOM 722 C CA . TYR A 1 89 ? 1.209 -1.858 -10.099 1.00 93.38 89 TYR A CA 1
ATOM 723 C C . TYR A 1 89 ? 1.608 -1.683 -11.557 1.00 93.38 89 TYR A C 1
ATOM 725 O O . TYR A 1 89 ? 2.623 -2.226 -11.997 1.00 93.38 89 TYR A O 1
ATOM 733 N N . MET A 1 90 ? 0.792 -0.956 -12.313 1.00 91.31 90 MET A N 1
ATOM 734 C CA . MET A 1 90 ? 1.090 -0.622 -13.700 1.00 91.31 90 MET A CA 1
ATOM 735 C C . MET A 1 90 ? 1.353 0.866 -13.825 1.00 91.31 90 MET A C 1
ATOM 737 O O . MET A 1 90 ? 0.504 1.687 -13.468 1.00 91.31 90 MET A O 1
ATOM 741 N N . ASP A 1 91 ? 2.519 1.173 -14.369 1.00 88.88 91 ASP A N 1
ATOM 742 C CA . ASP A 1 91 ? 2.974 2.522 -14.657 1.00 88.88 91 ASP A CA 1
ATOM 743 C C . ASP A 1 91 ? 2.970 2.760 -16.165 1.00 88.88 91 ASP A C 1
ATOM 745 O O . ASP A 1 91 ? 3.404 1.893 -16.932 1.00 88.88 91 ASP A O 1
ATOM 749 N N . ALA A 1 92 ? 2.462 3.914 -16.592 1.00 83.00 92 ALA A N 1
ATOM 750 C CA . ALA A 1 92 ? 2.498 4.322 -17.990 1.00 83.00 92 ALA A CA 1
ATOM 751 C C . ALA A 1 92 ? 3.553 5.408 -18.195 1.00 83.00 92 ALA A C 1
ATOM 753 O O . ALA A 1 92 ? 3.397 6.538 -17.731 1.00 83.00 92 ALA A O 1
ATOM 754 N N . ASN A 1 93 ? 4.590 5.070 -18.955 1.00 73.12 93 ASN A N 1
ATOM 755 C CA . ASN A 1 93 ? 5.640 5.998 -19.330 1.00 73.12 93 ASN A CA 1
ATOM 756 C C . ASN A 1 93 ? 5.210 6.828 -20.551 1.00 73.12 93 ASN A C 1
ATOM 758 O O . ASN A 1 93 ? 5.109 6.322 -21.673 1.00 73.12 93 ASN A O 1
ATOM 762 N N . ASP A 1 94 ? 4.994 8.118 -20.331 1.00 64.56 94 ASP A N 1
ATOM 763 C CA . ASP A 1 94 ? 4.796 9.136 -21.363 1.00 64.56 94 ASP A CA 1
ATOM 764 C C . ASP A 1 94 ? 6.090 9.958 -21.432 1.00 64.56 94 ASP A C 1
ATOM 766 O O . ASP A 1 94 ? 6.422 10.614 -20.441 1.00 64.56 94 ASP A O 1
ATOM 770 N N . PRO A 1 95 ? 6.893 9.866 -22.513 1.00 64.12 95 PRO A N 1
ATOM 771 C CA . PRO A 1 95 ? 6.479 9.881 -23.926 1.00 64.12 95 PRO A CA 1
ATOM 772 C C . PRO A 1 95 ? 6.601 8.559 -24.704 1.00 64.12 95 PRO A C 1
ATOM 774 O O . PRO A 1 95 ? 6.317 8.530 -25.901 1.00 64.12 95 PRO A O 1
ATOM 777 N N . CYS A 1 96 ? 7.054 7.468 -24.082 1.00 64.88 96 CYS A N 1
ATOM 778 C CA . CYS A 1 96 ? 7.392 6.240 -24.816 1.00 64.88 96 CYS A CA 1
ATOM 779 C C . CYS A 1 96 ? 6.196 5.305 -25.083 1.00 64.88 96 CYS A C 1
ATOM 781 O O . CYS A 1 96 ? 6.370 4.294 -25.762 1.00 64.88 96 CYS A O 1
ATOM 783 N N . ALA A 1 97 ? 5.004 5.620 -24.556 1.00 69.75 97 ALA A N 1
ATOM 784 C CA . ALA A 1 97 ? 3.818 4.754 -24.579 1.00 69.75 97 ALA A CA 1
ATOM 785 C C . ALA A 1 97 ? 4.097 3.335 -24.040 1.00 69.75 97 ALA A C 1
ATOM 787 O O . ALA A 1 97 ? 3.443 2.367 -24.424 1.00 69.75 97 ALA A O 1
ATOM 788 N N . GLU A 1 98 ? 5.087 3.208 -23.155 1.00 82.06 98 GLU A N 1
ATOM 789 C CA . GLU A 1 98 ? 5.472 1.938 -22.549 1.00 82.06 98 GLU A CA 1
ATOM 790 C C . GLU A 1 98 ? 4.689 1.728 -21.260 1.00 82.06 98 GLU A C 1
ATOM 792 O O . GLU A 1 98 ? 4.565 2.640 -20.443 1.00 82.06 98 GLU A O 1
ATOM 797 N N . LEU A 1 99 ? 4.191 0.511 -21.059 1.00 86.88 99 LEU A N 1
ATOM 798 C CA . LEU A 1 99 ? 3.532 0.122 -19.822 1.00 86.88 99 LEU A CA 1
ATOM 799 C C . LEU A 1 99 ? 4.438 -0.827 -19.043 1.00 86.88 99 LEU A C 1
ATOM 801 O O . LEU A 1 99 ? 4.722 -1.933 -19.503 1.00 86.88 99 LEU A O 1
ATOM 805 N N . SER A 1 100 ? 4.878 -0.407 -17.863 1.00 89.12 100 SER A N 1
ATOM 806 C CA . SER A 1 100 ? 5.718 -1.206 -16.969 1.00 89.12 100 SER A CA 1
ATOM 807 C C . SER A 1 100 ? 4.870 -1.832 -15.870 1.00 89.12 100 SER A C 1
ATOM 809 O O . SER A 1 100 ? 4.038 -1.166 -15.256 1.00 89.12 100 SER A O 1
ATOM 811 N N . ILE A 1 101 ? 5.066 -3.128 -15.637 1.00 91.56 101 ILE A N 1
ATOM 812 C CA . ILE A 1 101 ? 4.317 -3.910 -14.652 1.00 91.56 101 ILE A CA 1
ATOM 813 C C . ILE A 1 101 ? 5.258 -4.317 -13.529 1.00 91.56 101 ILE A C 1
ATOM 815 O O . ILE A 1 101 ? 6.294 -4.946 -13.771 1.00 91.56 101 ILE A O 1
ATOM 819 N N . TYR A 1 102 ? 4.842 -4.006 -12.308 1.00 93.62 102 TYR A N 1
ATOM 820 C CA . TYR A 1 102 ? 5.521 -4.366 -11.075 1.00 93.62 102 TYR A CA 1
ATOM 821 C C . TYR A 1 102 ? 4.622 -5.242 -10.221 1.00 93.62 102 TYR A C 1
ATOM 823 O O . TYR A 1 102 ? 3.400 -5.066 -10.205 1.00 93.62 102 TYR A O 1
ATOM 831 N N . VAL A 1 103 ? 5.241 -6.176 -9.508 1.00 94.38 103 VAL A N 1
ATOM 832 C CA . VAL A 1 103 ? 4.543 -7.148 -8.672 1.00 94.38 103 VAL A CA 1
ATOM 833 C C . VAL A 1 103 ? 5.112 -7.111 -7.263 1.00 94.38 103 VAL A C 1
ATOM 835 O O . VAL A 1 103 ? 6.325 -7.114 -7.076 1.00 94.38 103 VAL A O 1
ATOM 838 N N . LEU A 1 104 ? 4.235 -7.082 -6.265 1.00 94.12 104 LEU A N 1
ATOM 839 C CA . LEU A 1 104 ? 4.586 -7.368 -4.878 1.00 94.12 104 LEU A CA 1
ATOM 840 C C . LEU A 1 104 ? 4.124 -8.794 -4.576 1.00 94.12 104 LEU A C 1
ATOM 842 O O . LEU A 1 104 ? 2.927 -9.038 -4.389 1.00 94.12 104 LEU A O 1
ATOM 846 N N . GLU A 1 105 ? 5.072 -9.731 -4.597 1.00 88.12 105 GLU A N 1
ATOM 847 C CA . GLU A 1 105 ? 4.797 -11.158 -4.387 1.00 88.12 105 GLU A CA 1
ATOM 848 C C . GLU A 1 105 ? 4.624 -11.482 -2.902 1.00 88.12 105 GLU A C 1
ATOM 850 O O . GLU A 1 105 ? 3.645 -12.104 -2.496 1.00 88.12 105 GLU A O 1
ATOM 855 N N . ASP A 1 106 ? 5.559 -10.995 -2.085 1.00 85.38 106 ASP A N 1
ATOM 856 C CA . ASP A 1 106 ? 5.546 -11.148 -0.637 1.00 85.38 106 ASP A CA 1
ATOM 857 C C . ASP A 1 106 ? 5.321 -9.792 0.028 1.00 85.38 106 ASP A C 1
ATOM 859 O O . ASP A 1 106 ? 6.183 -8.909 0.035 1.00 85.38 106 ASP A O 1
ATOM 863 N N . GLN A 1 107 ? 4.153 -9.648 0.643 1.00 76.62 107 GLN A N 1
ATOM 864 C CA . GLN A 1 107 ? 3.777 -8.434 1.348 1.00 76.62 107 GLN A CA 1
ATOM 865 C C . GLN A 1 107 ? 4.589 -8.166 2.620 1.00 76.62 107 GLN A C 1
ATOM 867 O O . GLN A 1 107 ? 4.537 -7.045 3.121 1.00 76.62 107 GLN A O 1
ATOM 872 N N . SER A 1 108 ? 5.285 -9.160 3.171 1.00 79.19 108 SER A N 1
ATOM 873 C CA . SER A 1 108 ? 6.191 -8.973 4.309 1.00 79.19 108 SER A CA 1
ATOM 874 C C . SER A 1 108 ? 7.547 -8.419 3.874 1.00 79.19 108 SER A C 1
ATOM 876 O O . SER A 1 108 ? 8.184 -7.689 4.628 1.00 79.19 108 SER A O 1
ATOM 878 N N . SER A 1 109 ? 7.959 -8.711 2.636 1.00 77.88 109 SER A N 1
ATOM 879 C CA . SER A 1 109 ? 9.206 -8.195 2.069 1.00 77.88 109 SER A CA 1
ATOM 880 C C . SER A 1 109 ? 9.131 -6.704 1.733 1.00 77.88 109 SER A C 1
ATOM 882 O O . SER A 1 109 ? 10.156 -6.022 1.692 1.00 77.88 109 SER A O 1
ATOM 884 N N . GLU A 1 110 ? 7.921 -6.209 1.446 1.00 82.50 110 GLU A N 1
ATOM 885 C CA . GLU A 1 110 ? 7.670 -4.848 0.954 1.00 82.50 110 GLU A CA 1
ATOM 886 C C . GLU A 1 110 ? 8.462 -4.503 -0.327 1.00 82.50 110 GLU A C 1
ATOM 888 O O . GLU A 1 110 ? 8.570 -3.335 -0.705 1.00 82.50 110 GLU A O 1
ATOM 893 N N . GLN A 1 111 ? 9.006 -5.518 -1.015 1.00 88.44 111 GLN A N 1
ATOM 894 C CA . GLN A 1 111 ? 9.829 -5.358 -2.209 1.00 88.44 111 GLN A CA 1
ATOM 895 C C . GLN A 1 111 ? 9.014 -5.607 -3.473 1.00 88.44 111 GLN A C 1
ATOM 897 O O . GLN A 1 111 ? 8.629 -6.732 -3.788 1.00 88.44 111 GLN A O 1
ATOM 902 N N . TRP A 1 112 ? 8.812 -4.542 -4.239 1.00 92.50 112 TRP A N 1
ATOM 903 C CA . TRP A 1 112 ? 8.244 -4.625 -5.576 1.00 92.50 112 TRP A CA 1
ATOM 904 C C . TRP A 1 112 ? 9.298 -5.082 -6.584 1.00 92.50 112 TRP A C 1
ATOM 906 O O . TRP A 1 112 ? 10.393 -4.519 -6.655 1.00 92.50 112 TRP A O 1
ATOM 916 N N . THR A 1 113 ? 8.953 -6.066 -7.407 1.00 92.75 113 THR A N 1
ATOM 917 C CA . THR A 1 113 ? 9.804 -6.572 -8.484 1.00 92.75 113 THR A CA 1
ATOM 918 C C . THR A 1 113 ? 9.278 -6.110 -9.836 1.00 92.75 113 THR A C 1
ATOM 920 O O . THR A 1 113 ? 8.076 -6.096 -10.099 1.00 92.75 113 THR A O 1
ATOM 923 N N . PHE A 1 114 ? 10.189 -5.696 -10.717 1.00 91.19 114 PHE A N 1
ATOM 924 C CA . PHE A 1 114 ? 9.849 -5.441 -12.112 1.00 91.19 114 PHE A CA 1
ATOM 925 C C . PHE A 1 114 ? 9.566 -6.770 -12.806 1.00 91.19 114 PHE A C 1
ATOM 927 O O . PHE A 1 114 ? 10.403 -7.673 -12.781 1.00 91.19 114 PHE A O 1
ATOM 934 N N . GLN A 1 115 ? 8.408 -6.875 -13.451 1.00 90.12 115 GLN A N 1
ATOM 935 C CA . GLN A 1 115 ? 8.029 -8.084 -14.166 1.00 90.12 115 GLN A CA 1
ATOM 936 C C . GLN A 1 115 ? 8.285 -7.952 -15.666 1.00 90.12 115 GLN A C 1
ATOM 938 O O . GLN A 1 115 ? 8.926 -8.814 -16.264 1.00 90.12 115 GLN A O 1
ATOM 943 N N . ARG A 1 116 ? 7.745 -6.903 -16.297 1.00 89.50 116 ARG A N 1
ATOM 944 C CA . ARG A 1 116 ? 7.863 -6.688 -17.746 1.00 89.50 116 ARG A CA 1
ATOM 945 C C . ARG A 1 116 ? 7.465 -5.278 -18.160 1.00 89.50 116 ARG A C 1
ATOM 947 O O . ARG A 1 116 ? 6.703 -4.613 -17.462 1.00 89.50 116 ARG A O 1
ATOM 954 N N . THR A 1 117 ? 7.881 -4.915 -19.369 1.00 88.56 117 THR A N 1
ATOM 955 C CA . THR A 1 117 ? 7.386 -3.752 -20.107 1.00 88.56 117 THR A CA 1
ATOM 956 C C . THR A 1 117 ? 6.612 -4.219 -21.336 1.00 88.56 117 THR A C 1
ATOM 958 O O . THR A 1 117 ? 7.041 -5.137 -22.037 1.00 88.56 117 THR A O 1
ATOM 961 N N . ILE A 1 118 ? 5.469 -3.595 -21.593 1.00 85.81 118 ILE A N 1
ATOM 962 C CA . ILE A 1 118 ? 4.646 -3.788 -22.783 1.00 85.81 118 ILE A CA 1
ATOM 963 C C . ILE A 1 118 ? 4.810 -2.548 -23.658 1.00 85.81 118 ILE A C 1
ATOM 965 O O . ILE A 1 118 ? 4.653 -1.423 -23.185 1.00 85.81 118 ILE A O 1
ATOM 969 N N . ARG A 1 119 ? 5.138 -2.773 -24.929 1.00 84.38 119 ARG A N 1
ATOM 970 C CA . ARG A 1 119 ? 5.195 -1.747 -25.972 1.00 84.38 119 ARG A CA 1
ATOM 971 C C . ARG A 1 119 ? 4.020 -1.964 -26.930 1.00 84.38 119 ARG A C 1
ATOM 973 O O . ARG A 1 119 ? 3.666 -3.130 -27.133 1.00 84.38 119 ARG A O 1
ATOM 980 N N . PRO A 1 120 ? 3.408 -0.895 -27.460 1.00 66.56 120 PRO A N 1
ATOM 981 C CA . PRO A 1 120 ? 2.420 -1.012 -28.526 1.00 66.56 120 PRO A CA 1
ATOM 982 C C . PRO A 1 120 ? 3.001 -1.655 -29.792 1.00 66.56 120 PRO A C 1
ATOM 984 O O . PRO A 1 120 ? 4.238 -1.590 -29.992 1.00 66.56 120 PRO A O 1
#